Protein AF-A0A7W4ET28-F1 (afdb_monomer_lite)

Foldseek 3Di:
DDDDDDDDDDDPDDPDPPPPCVLLLLLLLLQLAALLSLCLLLPAQLVLHPDDLSSQSSVCSNVPRDGHNPDQDPSNPVVRVVVVVSPVVSCVPPVPPDNVVSNVSSNVSRVVSVVVVLVVVLVVLVVQLVVCVVVVVPVSNVVSVVVNVVSVVVVVVVVVD

Sequence (161 aa):
APAAPIRKAVKAAAAAPRNRYLVQDDVLALAMLDGPSQELFGRIDPQLFAGEARQALAQYYAAHHSQPLTTTPPALQNFDEYITMVRVRADARYGTWSETDRYYETARLLRQIETEHKQQHKHHLITQLRQAEESGDTTAAAALREQLNQLIKEIARGNRR

Structure (mmCIF, N/CA/C/O backbone):
data_AF-A0A7W4ET28-F1
#
_entry.id   AF-A0A7W4ET28-F1
#
loop_
_atom_site.group_PDB
_atom_site.id
_atom_site.type_symbol
_atom_site.label_atom_id
_atom_site.label_alt_id
_atom_site.label_comp_id
_atom_site.label_asym_id
_atom_site.label_entity_id
_atom_site.label_seq_id
_atom_site.pdbx_PDB_ins_code
_atom_site.Cartn_x
_atom_site.Cartn_y
_atom_site.Cartn_z
_atom_site.occupancy
_atom_site.B_iso_or_equiv
_atom_site.auth_seq_id
_atom_site.auth_comp_id
_atom_site.auth_asym_id
_atom_site.auth_atom_id
_atom_site.pdbx_PDB_model_num
ATOM 1 N N . ALA A 1 1 ? -43.554 12.267 -51.381 1.00 51.66 1 ALA A N 1
ATOM 2 C CA . ALA A 1 1 ? -42.716 11.891 -50.220 1.00 51.66 1 ALA A CA 1
ATOM 3 C C . ALA A 1 1 ? -41.368 11.392 -50.734 1.00 51.66 1 ALA A C 1
ATOM 5 O O . ALA A 1 1 ? -41.362 10.746 -51.776 1.00 51.66 1 ALA A O 1
ATOM 6 N N . PRO A 1 2 ? -40.254 11.719 -50.060 1.00 47.16 2 PRO A N 1
ATOM 7 C CA . PRO A 1 2 ? -39.629 10.675 -49.246 1.00 47.16 2 PRO A CA 1
ATOM 8 C C . PRO A 1 2 ? -39.184 11.162 -47.858 1.00 47.16 2 PRO A C 1
ATOM 10 O O . PRO A 1 2 ? -38.828 12.321 -47.656 1.00 47.16 2 PRO A O 1
ATOM 13 N N . ALA A 1 3 ? -39.256 10.241 -46.899 1.00 52.44 3 ALA A N 1
ATOM 14 C CA . ALA A 1 3 ? -38.928 10.431 -45.494 1.00 52.44 3 ALA A CA 1
ATOM 15 C C . ALA A 1 3 ? -37.414 10.310 -45.250 1.00 52.44 3 ALA A C 1
ATOM 17 O O . ALA A 1 3 ? -36.758 9.418 -45.787 1.00 52.44 3 ALA A O 1
ATOM 18 N N . ALA A 1 4 ? -36.874 11.199 -44.415 1.00 55.31 4 ALA A N 1
ATOM 19 C CA . ALA A 1 4 ? -35.490 11.158 -43.953 1.00 55.31 4 ALA A CA 1
ATOM 20 C C . ALA A 1 4 ? -35.257 9.989 -42.969 1.00 55.31 4 ALA A C 1
ATOM 22 O O . ALA A 1 4 ? -36.160 9.654 -42.195 1.00 55.31 4 ALA A O 1
ATOM 23 N N . PRO A 1 5 ? -34.058 9.376 -42.943 1.00 54.47 5 PRO A N 1
ATOM 24 C CA . PRO A 1 5 ? -33.776 8.263 -42.049 1.00 54.47 5 PRO A CA 1
ATOM 25 C C . PRO A 1 5 ? -33.515 8.762 -40.621 1.00 54.47 5 PRO A C 1
ATOM 27 O O . PRO A 1 5 ? -32.661 9.615 -40.373 1.00 54.47 5 PRO A O 1
ATOM 30 N N . ILE A 1 6 ? -34.248 8.193 -39.665 1.00 61.19 6 ILE A N 1
ATOM 31 C CA . ILE A 1 6 ? -34.091 8.450 -38.232 1.00 61.19 6 ILE A CA 1
ATOM 32 C C . ILE A 1 6 ? -32.796 7.774 -37.759 1.00 61.19 6 ILE A C 1
ATOM 34 O O . ILE A 1 6 ? -32.658 6.550 -37.823 1.00 61.19 6 ILE A O 1
ATOM 38 N N . ARG A 1 7 ? -31.833 8.569 -37.276 1.00 58.97 7 ARG A N 1
ATOM 39 C CA . ARG A 1 7 ? -30.607 8.062 -36.640 1.00 58.97 7 ARG A CA 1
ATOM 40 C C . ARG A 1 7 ? -30.983 7.309 -35.360 1.00 58.97 7 ARG A C 1
ATOM 42 O O . ARG A 1 7 ? -31.580 7.887 -34.455 1.00 58.97 7 ARG A O 1
ATOM 49 N N . LYS A 1 8 ? -30.630 6.022 -35.279 1.00 54.41 8 LYS A N 1
ATOM 50 C CA . LYS A 1 8 ? -30.786 5.217 -34.059 1.00 54.41 8 LYS A CA 1
ATOM 51 C C . LYS A 1 8 ? -29.900 5.798 -32.955 1.00 54.41 8 LYS A C 1
ATOM 53 O O . LYS A 1 8 ? -28.689 5.913 -33.132 1.00 54.41 8 LYS A O 1
ATOM 58 N N . ALA A 1 9 ? -30.507 6.146 -31.824 1.00 55.44 9 ALA A N 1
ATOM 59 C CA . ALA A 1 9 ? -29.786 6.528 -30.619 1.00 55.44 9 ALA A CA 1
ATOM 60 C C . ALA A 1 9 ? -28.959 5.333 -30.120 1.00 55.44 9 ALA A C 1
ATOM 62 O O . ALA A 1 9 ? -29.500 4.255 -29.863 1.00 55.44 9 ALA A O 1
ATOM 63 N N . VAL A 1 10 ? -27.643 5.518 -30.006 1.00 55.97 10 VAL A N 1
ATOM 64 C CA . VAL A 1 10 ? -26.752 4.534 -29.389 1.00 55.97 10 VAL A CA 1
ATOM 65 C C . VAL A 1 10 ? -27.090 4.485 -27.902 1.00 55.97 10 VAL A C 1
ATOM 67 O O . VAL A 1 10 ? -26.953 5.477 -27.189 1.00 55.97 10 VAL A O 1
ATOM 70 N N . LYS A 1 11 ? -27.573 3.326 -27.448 1.00 50.22 11 LYS A N 1
ATOM 71 C CA . LYS A 1 11 ? -27.809 3.023 -26.036 1.00 50.22 11 LYS A CA 1
ATOM 72 C C . LYS A 1 11 ? -26.493 3.244 -25.288 1.00 50.22 11 LYS A C 1
ATOM 74 O O . LYS A 1 11 ? -25.523 2.539 -25.555 1.00 50.22 11 LYS A O 1
ATOM 79 N N . ALA A 1 12 ? -26.459 4.233 -24.395 1.00 54.41 12 ALA A N 1
ATOM 80 C CA . ALA A 1 12 ? -25.316 4.466 -23.524 1.00 54.41 12 ALA A CA 1
ATOM 81 C C . ALA A 1 12 ? -24.986 3.155 -22.797 1.00 54.41 12 ALA A C 1
ATOM 83 O O . ALA A 1 12 ? -25.846 2.582 -22.121 1.00 54.41 12 ALA A O 1
ATOM 84 N N . ALA A 1 13 ? -23.772 2.645 -23.005 1.00 54.31 13 ALA A N 1
ATOM 85 C CA . ALA A 1 13 ? -23.287 1.478 -22.290 1.00 54.31 13 ALA A CA 1
ATOM 86 C C . ALA A 1 13 ? -23.356 1.777 -20.787 1.00 54.31 13 ALA A C 1
ATOM 88 O O . ALA A 1 13 ? -22.918 2.841 -20.344 1.00 54.31 13 ALA A O 1
ATOM 89 N N . ALA A 1 14 ? -23.943 0.860 -20.015 1.00 56.25 14 ALA A N 1
ATOM 90 C CA . ALA A 1 14 ? -23.929 0.952 -18.563 1.00 56.25 14 ALA A CA 1
ATOM 91 C C . ALA A 1 14 ? -22.471 1.096 -18.108 1.00 56.25 14 ALA A C 1
ATOM 93 O O . ALA A 1 14 ? -21.614 0.326 -18.546 1.00 56.25 14 ALA A O 1
ATOM 94 N N . ALA A 1 15 ? -22.187 2.108 -17.284 1.00 56.03 15 ALA A N 1
ATOM 95 C CA . ALA A 1 15 ? -20.853 2.326 -16.744 1.00 56.03 15 ALA A CA 1
ATOM 96 C C . ALA A 1 15 ? -20.358 1.019 -16.110 1.00 56.03 15 ALA A C 1
ATOM 98 O O . ALA A 1 15 ? -21.010 0.483 -15.211 1.00 56.03 15 ALA A O 1
ATOM 99 N N . ALA A 1 16 ? -19.237 0.496 -16.613 1.00 58.84 16 ALA A N 1
ATOM 100 C CA . ALA A 1 16 ? -18.604 -0.684 -16.046 1.00 58.84 16 ALA A CA 1
ATOM 101 C C . ALA A 1 16 ? -18.417 -0.480 -14.529 1.00 58.84 16 ALA A C 1
ATOM 103 O O . ALA A 1 16 ? -18.125 0.647 -14.102 1.00 58.84 16 ALA A O 1
ATOM 104 N N . PRO A 1 17 ? -18.603 -1.526 -13.703 1.00 55.69 17 PRO A N 1
ATOM 105 C CA . PRO A 1 17 ? -18.413 -1.408 -12.265 1.00 55.69 17 PRO A CA 1
ATOM 106 C C . PRO A 1 17 ? -17.024 -0.829 -11.994 1.00 55.69 17 PRO A C 1
ATOM 108 O O . PRO A 1 17 ? -16.029 -1.292 -12.555 1.00 55.69 17 PRO A O 1
ATOM 111 N N . ARG A 1 18 ? -16.956 0.217 -11.159 1.00 65.38 18 ARG A N 1
ATOM 112 C CA . ARG A 1 18 ? -15.679 0.833 -10.786 1.00 65.38 18 ARG A CA 1
ATOM 113 C C . ARG A 1 18 ? -14.794 -0.256 -10.185 1.00 65.38 18 ARG A C 1
ATOM 115 O O . ARG A 1 18 ? -15.135 -0.814 -9.142 1.00 65.38 18 ARG A O 1
ATOM 122 N N . ASN A 1 19 ? -13.678 -0.567 -10.847 1.00 77.38 19 ASN A N 1
ATOM 123 C CA . ASN A 1 19 ? -12.678 -1.456 -10.272 1.00 77.38 19 ASN A CA 1
ATOM 124 C C . ASN A 1 19 ? -12.183 -0.803 -8.971 1.00 77.38 19 ASN A C 1
ATOM 126 O O . ASN A 1 19 ? -11.590 0.273 -8.982 1.00 77.38 19 ASN A O 1
ATOM 130 N N . ARG A 1 20 ? -12.491 -1.436 -7.837 1.00 85.50 20 ARG A N 1
ATOM 131 C CA . ARG A 1 20 ? -12.171 -0.914 -6.503 1.00 85.50 20 ARG A CA 1
ATOM 132 C C . ARG A 1 20 ? -10.682 -1.027 -6.157 1.00 85.50 20 ARG A C 1
ATOM 134 O O . ARG A 1 20 ? -10.256 -0.449 -5.170 1.00 85.50 20 ARG A O 1
ATOM 141 N N . TYR A 1 21 ? -9.909 -1.752 -6.967 1.00 93.00 21 TYR A N 1
ATOM 142 C CA . TYR A 1 21 ? -8.491 -2.038 -6.750 1.00 93.00 21 TYR A CA 1
ATOM 143 C C . TYR A 1 21 ? -7.578 -1.333 -7.760 1.00 93.00 21 TYR A C 1
ATOM 145 O O . TYR A 1 21 ? -6.427 -1.723 -7.915 1.00 93.00 21 TYR A O 1
ATOM 153 N N . LEU A 1 22 ? -8.062 -0.277 -8.430 1.00 93.81 22 LEU A N 1
ATOM 154 C CA . LEU A 1 22 ? -7.271 0.471 -9.418 1.00 93.81 22 LEU A CA 1
ATOM 155 C C . LEU A 1 22 ? -5.941 0.976 -8.856 1.00 93.81 22 LEU A C 1
ATOM 157 O O . LEU A 1 22 ? -4.935 0.858 -9.534 1.00 93.81 22 LEU A O 1
ATOM 161 N N . VAL A 1 23 ? -5.928 1.471 -7.616 1.00 96.12 23 VAL A N 1
ATOM 162 C CA . VAL A 1 23 ? -4.702 1.925 -6.935 1.00 96.12 23 VAL A CA 1
ATOM 163 C C . VAL A 1 23 ? -3.681 0.789 -6.816 1.00 96.12 23 VAL A C 1
ATOM 165 O O . VAL A 1 23 ? -2.497 0.993 -7.067 1.00 96.12 23 VAL A O 1
ATOM 168 N N . GLN A 1 24 ? -4.143 -0.417 -6.478 1.00 97.81 24 GLN A N 1
ATOM 169 C CA . GLN A 1 24 ? -3.284 -1.593 -6.355 1.00 97.81 24 GLN A CA 1
ATOM 170 C C . GLN A 1 24 ? -2.788 -2.082 -7.721 1.00 97.81 24 GLN A C 1
ATOM 172 O O . GLN A 1 24 ? -1.619 -2.415 -7.870 1.00 97.81 24 GLN A O 1
ATOM 177 N N . ASP A 1 25 ? -3.655 -2.091 -8.733 1.00 98.00 25 ASP A N 1
ATOM 178 C CA . ASP A 1 25 ? -3.262 -2.457 -10.097 1.00 98.00 25 ASP A CA 1
ATOM 179 C C . ASP A 1 25 ? -2.275 -1.439 -10.694 1.00 98.00 25 ASP A C 1
ATOM 181 O O . ASP A 1 25 ? -1.363 -1.817 -11.424 1.00 98.00 25 ASP A O 1
ATOM 185 N N . ASP A 1 26 ? -2.433 -0.153 -10.370 1.00 98.19 26 ASP A N 1
ATOM 186 C CA . ASP A 1 26 ? -1.571 0.926 -10.854 1.00 98.19 26 ASP A CA 1
ATOM 187 C C . ASP A 1 26 ? -0.179 0.875 -10.211 1.00 98.19 26 ASP A C 1
ATOM 189 O O . ASP A 1 26 ? 0.819 0.984 -10.922 1.00 98.19 26 ASP A O 1
ATOM 193 N N . VAL A 1 27 ? -0.085 0.630 -8.899 1.00 98.44 27 VAL A N 1
ATOM 194 C CA . VAL A 1 27 ? 1.222 0.508 -8.233 1.00 98.44 27 VAL A CA 1
ATOM 195 C C . VAL A 1 27 ? 1.993 -0.733 -8.691 1.00 98.44 27 VAL A C 1
ATOM 197 O O . VAL A 1 27 ? 3.206 -0.673 -8.880 1.00 98.44 27 VAL A O 1
ATOM 200 N N . LEU A 1 28 ? 1.292 -1.845 -8.942 1.00 98.44 28 LEU A N 1
ATOM 201 C CA . LEU A 1 28 ? 1.900 -3.068 -9.473 1.00 98.44 28 LEU A CA 1
ATOM 202 C C . LEU A 1 28 ? 2.352 -2.903 -10.931 1.00 98.44 28 LEU A C 1
ATOM 204 O O . LEU A 1 28 ? 3.359 -3.495 -11.322 1.00 98.44 28 LEU A O 1
ATOM 208 N N . ALA A 1 29 ? 1.629 -2.098 -11.718 1.00 98.38 29 ALA A N 1
ATOM 209 C CA . ALA A 1 29 ? 1.990 -1.761 -13.092 1.00 98.38 29 ALA A CA 1
ATOM 210 C C . ALA A 1 29 ? 3.225 -0.854 -13.156 1.00 98.38 29 ALA A C 1
ATOM 212 O O . ALA A 1 29 ? 4.124 -1.111 -13.949 1.00 98.38 29 ALA A O 1
ATOM 213 N N . LEU A 1 30 ? 3.307 0.170 -12.301 1.00 98.44 30 LEU A N 1
ATOM 214 C CA . LEU A 1 30 ? 4.480 1.046 -12.213 1.00 98.44 30 LEU A CA 1
ATOM 215 C C . LEU A 1 30 ? 5.754 0.262 -11.883 1.00 98.44 30 LEU A C 1
ATOM 217 O O . LEU A 1 30 ? 6.744 0.370 -12.602 1.00 98.44 30 LEU A O 1
ATOM 221 N N . ALA A 1 31 ? 5.698 -0.593 -10.859 1.00 97.94 31 ALA A N 1
ATOM 222 C CA . ALA A 1 31 ? 6.826 -1.436 -10.465 1.00 97.94 31 ALA A CA 1
ATOM 223 C C . ALA A 1 31 ? 7.193 -2.511 -11.496 1.00 97.94 31 ALA A C 1
ATOM 225 O O . ALA A 1 31 ? 8.285 -3.071 -11.460 1.00 97.94 31 ALA A O 1
ATOM 226 N N . MET A 1 32 ? 6.325 -2.782 -12.469 1.00 97.38 32 MET A N 1
ATOM 227 C CA . MET A 1 32 ? 6.662 -3.699 -13.552 1.00 97.38 32 MET A CA 1
ATOM 228 C C . MET A 1 32 ? 7.766 -3.138 -14.463 1.00 97.38 32 MET A C 1
ATOM 230 O O . MET A 1 32 ? 8.474 -3.908 -15.110 1.00 97.38 32 MET A O 1
ATOM 234 N N . LEU A 1 33 ? 7.927 -1.811 -14.505 1.00 97.38 33 LEU A N 1
ATOM 235 C CA . LEU A 1 33 ? 8.737 -1.120 -15.508 1.00 97.38 33 LEU A CA 1
ATOM 236 C C . LEU A 1 33 ? 10.195 -0.883 -15.107 1.00 97.38 33 LEU A C 1
ATOM 238 O O . LEU A 1 33 ? 11.006 -0.652 -15.999 1.00 97.38 33 LEU A O 1
ATOM 242 N N . ASP A 1 34 ? 10.548 -0.928 -13.820 1.00 96.94 34 ASP A N 1
ATOM 243 C CA . ASP A 1 34 ? 11.928 -0.716 -13.369 1.00 96.94 34 ASP A CA 1
ATOM 244 C C . ASP A 1 34 ? 12.213 -1.271 -11.967 1.00 96.94 34 ASP A C 1
ATOM 246 O O . ASP A 1 34 ? 11.314 -1.479 -11.155 1.00 96.94 34 ASP A O 1
ATOM 250 N N . GLY A 1 35 ? 13.497 -1.520 -11.697 1.00 96.44 35 GLY A N 1
ATOM 251 C CA . GLY A 1 35 ? 13.984 -2.031 -10.415 1.00 96.44 35 GLY A CA 1
ATOM 252 C C . GLY A 1 35 ? 13.786 -1.074 -9.227 1.00 96.44 35 GLY A C 1
ATOM 253 O O . GLY A 1 35 ? 13.327 -1.540 -8.183 1.00 96.44 35 GLY A O 1
ATOM 254 N N . PRO A 1 36 ? 14.069 0.241 -9.343 1.00 96.69 36 PRO A N 1
ATOM 255 C CA . PRO A 1 36 ? 13.888 1.182 -8.233 1.00 96.69 36 PRO A CA 1
ATOM 256 C C . PRO A 1 36 ? 12.458 1.223 -7.685 1.00 96.69 36 PRO A C 1
ATOM 258 O O . PRO A 1 36 ? 12.258 1.284 -6.472 1.00 96.69 36 PRO A O 1
ATOM 261 N N . SER A 1 37 ? 11.446 1.141 -8.552 1.00 97.75 37 SER A N 1
ATOM 262 C CA . SER A 1 37 ? 10.044 1.080 -8.127 1.00 97.75 37 SER A CA 1
ATOM 263 C C . SER A 1 37 ? 9.709 -0.247 -7.430 1.00 97.75 37 SER A C 1
ATOM 265 O O . SER A 1 37 ? 8.927 -0.258 -6.479 1.00 97.75 37 SER A O 1
ATOM 267 N N . GLN A 1 38 ? 10.321 -1.365 -7.841 1.00 97.88 38 GLN A N 1
ATOM 268 C CA . GLN A 1 38 ? 10.152 -2.670 -7.179 1.00 97.88 38 GLN A CA 1
ATOM 269 C C . GLN A 1 38 ? 10.732 -2.683 -5.765 1.00 97.88 38 GLN A C 1
ATOM 271 O O . GLN A 1 38 ? 10.121 -3.256 -4.867 1.00 97.88 38 GLN A O 1
ATOM 276 N N . GLU A 1 39 ? 11.880 -2.035 -5.546 1.00 96.94 39 GLU A N 1
ATOM 277 C CA . GLU A 1 39 ? 12.564 -2.012 -4.244 1.00 96.94 39 GLU A CA 1
ATOM 278 C C . GLU A 1 39 ? 11.650 -1.496 -3.118 1.00 96.94 39 GLU A C 1
ATOM 280 O O . GLU A 1 39 ? 11.694 -1.978 -1.982 1.00 96.94 39 GLU A O 1
ATOM 285 N N . LEU A 1 40 ? 10.744 -0.568 -3.441 1.00 97.50 40 LEU A N 1
ATOM 286 C CA . LEU A 1 40 ? 9.785 -0.006 -2.491 1.00 97.50 40 LEU A CA 1
ATOM 287 C C . LEU A 1 40 ? 8.852 -1.059 -1.869 1.00 97.50 40 LEU A C 1
ATOM 289 O O . LEU A 1 40 ? 8.394 -0.876 -0.738 1.00 97.50 40 LEU A O 1
ATOM 293 N N . PHE A 1 41 ? 8.613 -2.180 -2.554 1.00 97.62 41 PHE A N 1
ATOM 294 C CA . PHE A 1 41 ? 7.782 -3.275 -2.049 1.00 97.62 41 PHE A CA 1
ATOM 295 C C . PHE A 1 41 ? 8.443 -4.037 -0.899 1.00 97.62 41 PHE A C 1
ATOM 297 O O . PHE A 1 41 ? 7.735 -4.630 -0.092 1.00 97.62 41 PHE A O 1
ATOM 304 N N . GLY A 1 42 ? 9.769 -3.957 -0.736 1.00 95.88 42 GLY A N 1
ATOM 305 C CA . GLY A 1 42 ? 10.483 -4.593 0.379 1.00 95.88 42 GLY A CA 1
ATOM 306 C C . GLY A 1 42 ? 10.100 -4.060 1.768 1.00 95.88 42 GLY A C 1
ATOM 307 O O . GLY A 1 42 ? 10.483 -4.642 2.780 1.00 95.88 42 GLY A O 1
ATOM 308 N N . ARG A 1 43 ? 9.349 -2.953 1.839 1.00 92.56 43 ARG A N 1
ATOM 309 C CA . ARG A 1 43 ? 8.889 -2.327 3.092 1.00 92.56 43 ARG A CA 1
ATOM 310 C C . ARG A 1 43 ? 7.391 -2.481 3.344 1.00 92.56 43 ARG A C 1
ATOM 312 O O . ARG A 1 43 ? 6.910 -1.987 4.359 1.00 92.56 43 ARG A O 1
ATOM 319 N N . ILE A 1 44 ? 6.667 -3.120 2.430 1.00 94.12 44 ILE A N 1
ATOM 320 C CA . ILE A 1 44 ? 5.209 -3.221 2.458 1.00 94.12 44 ILE A CA 1
ATOM 321 C C . ILE A 1 44 ? 4.822 -4.677 2.678 1.00 94.12 44 ILE A C 1
ATOM 323 O O . ILE A 1 44 ? 5.377 -5.570 2.045 1.00 94.12 44 ILE A O 1
ATOM 327 N N . ASP A 1 45 ? 3.850 -4.919 3.555 1.00 95.12 45 ASP A N 1
ATOM 328 C CA . ASP A 1 45 ? 3.262 -6.248 3.710 1.00 95.12 45 ASP A CA 1
ATOM 329 C C . ASP A 1 45 ? 2.427 -6.593 2.457 1.00 95.12 45 ASP A C 1
ATOM 331 O O . ASP A 1 45 ? 1.436 -5.904 2.178 1.00 95.12 45 ASP A O 1
ATOM 335 N N . PRO A 1 46 ? 2.776 -7.650 1.693 1.00 96.31 46 PRO A N 1
ATOM 336 C CA . PRO A 1 46 ? 2.010 -8.058 0.520 1.00 96.31 46 PRO A CA 1
ATOM 337 C C . PRO A 1 46 ? 0.545 -8.371 0.835 1.00 96.31 46 PRO A C 1
ATOM 339 O O . PRO A 1 46 ? -0.298 -8.227 -0.046 1.00 96.31 46 PRO A O 1
ATOM 342 N N . GLN A 1 47 ? 0.209 -8.734 2.078 1.00 95.81 47 GLN A N 1
ATOM 343 C CA . GLN A 1 47 ? -1.168 -9.028 2.491 1.00 95.81 47 GLN A CA 1
ATOM 344 C C . GLN A 1 47 ? -2.100 -7.809 2.453 1.00 95.81 47 GLN A C 1
ATOM 346 O O . GLN A 1 47 ? -3.319 -7.972 2.445 1.00 95.81 47 GLN A O 1
ATOM 351 N N . LEU A 1 48 ? -1.559 -6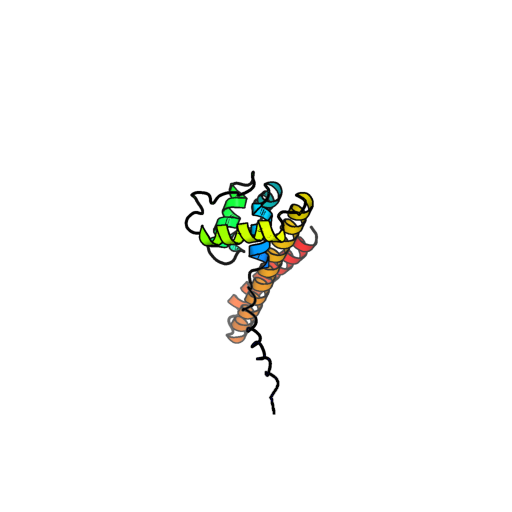.590 2.348 1.00 94.81 48 LEU A N 1
ATOM 352 C CA . LEU A 1 48 ? -2.356 -5.376 2.134 1.00 94.81 48 LEU A CA 1
ATOM 353 C C . LEU A 1 48 ? -3.010 -5.333 0.741 1.00 94.81 48 LEU A C 1
ATOM 355 O O . LEU A 1 48 ? -3.959 -4.576 0.513 1.00 94.81 48 LEU A O 1
ATOM 359 N N . PHE A 1 49 ? -2.511 -6.135 -0.200 1.00 96.62 49 PHE A N 1
ATOM 360 C CA . PHE A 1 49 ? -3.074 -6.261 -1.536 1.00 96.62 49 PHE A CA 1
ATOM 361 C C . PHE A 1 49 ? -4.243 -7.249 -1.562 1.00 96.62 49 PHE A C 1
ATOM 363 O O . PHE A 1 49 ? -4.275 -8.247 -0.846 1.00 96.62 49 PHE A O 1
ATOM 370 N N . ALA A 1 50 ? -5.223 -6.977 -2.420 1.00 95.12 50 ALA A N 1
ATOM 371 C CA . ALA A 1 50 ? -6.443 -7.756 -2.521 1.00 95.12 50 ALA A CA 1
ATOM 372 C C . ALA A 1 50 ? -6.327 -8.879 -3.557 1.00 95.12 50 ALA A C 1
ATOM 374 O O . ALA A 1 50 ? -6.179 -8.632 -4.761 1.00 95.12 50 ALA A O 1
ATOM 375 N N . GLY A 1 51 ? -6.523 -10.106 -3.081 1.00 95.69 51 GLY A N 1
ATOM 376 C CA . GLY A 1 51 ? -6.533 -11.313 -3.898 1.00 95.69 51 GLY A CA 1
ATOM 377 C C . GLY A 1 51 ? -5.132 -11.843 -4.191 1.00 95.69 51 GLY A C 1
ATOM 378 O O . GLY A 1 51 ? -4.168 -11.087 -4.305 1.00 95.69 51 GLY A O 1
ATOM 379 N N . GLU A 1 52 ? -5.047 -13.160 -4.352 1.00 97.25 52 GLU A N 1
ATOM 380 C CA . GLU A 1 52 ? -3.783 -13.902 -4.412 1.00 97.25 52 GLU A CA 1
ATOM 381 C C . GLU A 1 52 ? -2.843 -13.400 -5.513 1.00 97.25 52 GLU A C 1
ATOM 383 O O . GLU A 1 52 ? -1.652 -13.243 -5.275 1.00 97.25 52 GLU A O 1
ATOM 388 N N . ALA A 1 53 ? -3.372 -13.048 -6.690 1.00 97.44 53 ALA A N 1
ATOM 389 C CA . ALA A 1 53 ? -2.556 -12.576 -7.808 1.00 97.44 53 ALA A CA 1
ATOM 390 C C . ALA A 1 53 ? -1.800 -11.267 -7.499 1.00 97.44 53 ALA A C 1
ATOM 392 O O . ALA A 1 53 ? -0.627 -11.125 -7.845 1.00 97.44 53 ALA A O 1
ATOM 393 N N . ARG A 1 54 ? -2.450 -10.314 -6.811 1.00 98.06 54 ARG A N 1
ATOM 394 C CA . ARG A 1 54 ? -1.819 -9.040 -6.420 1.00 98.06 54 ARG A CA 1
ATOM 395 C C . ARG A 1 54 ? -0.781 -9.246 -5.334 1.00 98.06 54 ARG A C 1
ATOM 397 O O . ARG A 1 54 ? 0.306 -8.684 -5.410 1.00 98.06 54 ARG A O 1
ATOM 404 N N . GLN A 1 55 ? -1.132 -10.062 -4.344 1.00 98.38 55 GLN A N 1
ATOM 405 C CA . GLN A 1 55 ? -0.253 -10.403 -3.233 1.00 98.38 55 GLN A CA 1
ATOM 406 C C . GLN A 1 55 ? 1.004 -11.120 -3.736 1.00 98.38 55 GLN A C 1
ATOM 408 O O . GLN A 1 55 ? 2.109 -10.743 -3.360 1.00 98.38 55 GLN A O 1
ATOM 413 N N . ALA A 1 56 ? 0.851 -12.086 -4.647 1.00 98.00 56 ALA A N 1
ATOM 414 C CA . ALA A 1 56 ? 1.962 -12.823 -5.239 1.00 98.00 56 ALA A CA 1
ATOM 415 C C . ALA A 1 56 ? 2.904 -11.909 -6.034 1.00 98.00 56 ALA A C 1
ATOM 417 O O . ALA A 1 56 ? 4.121 -12.007 -5.888 1.00 98.00 56 ALA A O 1
ATOM 418 N N . LEU A 1 57 ? 2.364 -10.981 -6.832 1.00 97.94 57 LEU A N 1
ATOM 419 C CA . LEU A 1 57 ? 3.186 -10.031 -7.581 1.00 97.94 57 LEU A CA 1
ATOM 420 C C . LEU A 1 57 ? 3.905 -9.032 -6.657 1.00 97.94 57 LEU A C 1
ATOM 422 O O . LEU A 1 57 ? 5.100 -8.800 -6.824 1.00 97.94 57 LEU A O 1
ATOM 426 N N . ALA A 1 58 ? 3.217 -8.497 -5.643 1.00 98.12 58 ALA A N 1
ATOM 427 C CA . ALA A 1 58 ? 3.833 -7.637 -4.629 1.00 98.12 58 ALA A CA 1
ATOM 428 C C . ALA A 1 58 ? 4.962 -8.362 -3.875 1.00 98.12 58 ALA A C 1
ATOM 430 O O . ALA A 1 58 ? 6.047 -7.810 -3.689 1.00 98.12 58 ALA A O 1
ATOM 431 N N . GLN A 1 59 ? 4.728 -9.619 -3.488 1.00 97.50 59 GLN A N 1
ATOM 432 C CA . GLN A 1 59 ? 5.723 -10.467 -2.837 1.00 97.50 59 GLN A CA 1
ATOM 433 C C . GLN A 1 59 ? 6.918 -10.746 -3.753 1.00 97.50 59 GLN A C 1
ATOM 435 O O . GLN A 1 59 ? 8.060 -10.727 -3.295 1.00 97.50 59 GLN A O 1
ATOM 440 N N . TYR A 1 60 ? 6.673 -10.976 -5.044 1.00 97.19 60 TYR A N 1
ATOM 441 C CA . TYR A 1 60 ? 7.740 -11.177 -6.015 1.00 97.19 60 TYR A CA 1
ATOM 442 C C . TYR A 1 60 ? 8.637 -9.942 -6.128 1.00 97.19 60 TYR A C 1
ATOM 444 O O . TYR A 1 60 ? 9.855 -10.080 -6.055 1.00 97.19 60 TYR A O 1
ATOM 452 N N . TYR A 1 61 ? 8.065 -8.737 -6.229 1.00 97.38 61 TYR A N 1
ATOM 453 C CA . TYR A 1 61 ? 8.853 -7.500 -6.249 1.00 97.38 61 TYR A CA 1
ATOM 454 C C . TYR A 1 61 ? 9.676 -7.318 -4.972 1.00 97.38 61 TYR A C 1
ATOM 456 O O . TYR A 1 61 ? 10.864 -7.012 -5.052 1.00 97.38 61 TYR A O 1
ATOM 464 N N . ALA A 1 62 ? 9.093 -7.591 -3.802 1.00 95.62 62 ALA A N 1
ATOM 465 C CA . ALA A 1 62 ? 9.820 -7.520 -2.536 1.00 95.62 62 ALA A CA 1
ATOM 466 C C . ALA A 1 62 ? 11.045 -8.460 -2.506 1.00 95.62 62 ALA A C 1
ATOM 468 O O . ALA A 1 62 ? 12.101 -8.079 -2.002 1.00 95.62 62 ALA A O 1
ATOM 469 N N . ALA A 1 63 ? 10.926 -9.663 -3.080 1.00 94.62 63 ALA A N 1
ATOM 470 C CA . ALA A 1 63 ? 11.972 -10.688 -3.060 1.00 94.62 63 ALA A CA 1
ATOM 471 C C . ALA A 1 63 ? 12.989 -10.603 -4.217 1.00 94.62 63 ALA A C 1
ATOM 473 O O . ALA A 1 63 ? 14.110 -11.089 -4.071 1.00 94.62 63 ALA A O 1
ATOM 474 N N . HIS A 1 64 ? 12.614 -10.018 -5.360 1.00 92.19 64 HIS A N 1
ATOM 475 C CA . HIS A 1 64 ? 13.381 -10.097 -6.613 1.00 92.19 64 HIS A CA 1
ATOM 476 C C . HIS A 1 64 ? 13.608 -8.741 -7.307 1.00 92.19 64 HIS A C 1
ATOM 478 O O . HIS A 1 64 ? 13.898 -8.707 -8.506 1.00 92.19 64 HIS A O 1
ATOM 484 N N . HIS A 1 65 ? 13.505 -7.627 -6.575 1.00 87.19 65 HIS A N 1
ATOM 485 C CA . HIS A 1 65 ? 13.732 -6.282 -7.110 1.00 87.19 65 HIS A CA 1
ATOM 486 C C . HIS A 1 65 ? 15.100 -6.169 -7.798 1.00 87.19 65 HIS A C 1
ATOM 488 O O . HIS A 1 65 ? 16.144 -6.371 -7.181 1.00 87.19 65 HIS A O 1
ATOM 494 N N . SER A 1 66 ? 15.108 -5.882 -9.099 1.00 86.12 66 SER A N 1
ATOM 495 C CA . SER A 1 66 ? 16.362 -5.653 -9.836 1.00 86.12 66 SER A CA 1
ATOM 496 C C . SER A 1 66 ? 16.139 -5.158 -11.257 1.00 86.12 66 SER A C 1
ATOM 498 O O . SER A 1 66 ? 16.877 -4.295 -11.725 1.00 86.12 66 SER A O 1
ATOM 500 N N . GLN A 1 67 ? 15.153 -5.720 -11.957 1.00 86.69 67 GLN A N 1
ATOM 501 C CA . GLN A 1 67 ? 14.961 -5.513 -13.388 1.00 86.69 67 GLN A CA 1
ATOM 502 C C . GLN A 1 67 ? 13.473 -5.425 -13.748 1.00 86.69 67 GLN A C 1
ATOM 504 O O . GLN A 1 67 ? 12.642 -6.034 -13.069 1.00 86.69 67 GLN A O 1
ATOM 509 N N . PRO A 1 68 ? 13.128 -4.714 -14.838 1.00 92.06 68 PRO A N 1
ATOM 510 C CA . PRO A 1 68 ? 11.770 -4.688 -15.365 1.00 92.06 68 PRO A CA 1
ATOM 511 C C . PRO A 1 68 ? 11.234 -6.101 -15.616 1.00 92.06 68 PRO A C 1
ATOM 513 O O . PRO A 1 68 ? 11.937 -6.975 -16.133 1.00 92.06 68 PRO A O 1
ATOM 516 N N . LEU A 1 69 ? 9.964 -6.319 -15.297 1.00 92.69 69 LEU A N 1
ATOM 517 C CA . LEU A 1 69 ? 9.307 -7.605 -15.478 1.00 92.69 69 LEU A CA 1
ATOM 518 C C . LEU A 1 69 ? 8.729 -7.706 -16.898 1.00 92.69 69 LEU A C 1
ATOM 520 O O . LEU A 1 69 ? 7.557 -7.432 -17.150 1.00 92.69 69 LEU A O 1
ATOM 524 N N . THR A 1 70 ? 9.569 -8.096 -17.852 1.00 89.12 70 THR A N 1
ATOM 525 C CA . THR A 1 70 ? 9.185 -8.186 -19.274 1.00 89.12 70 THR A CA 1
ATOM 526 C C . THR A 1 70 ? 8.419 -9.465 -19.617 1.00 89.12 70 THR A C 1
ATOM 528 O O . THR A 1 70 ? 7.646 -9.493 -20.575 1.00 89.12 70 THR A O 1
ATOM 531 N N . THR A 1 71 ? 8.597 -10.523 -18.826 1.00 91.12 71 THR A N 1
ATOM 532 C CA . THR A 1 71 ? 7.947 -11.830 -18.990 1.00 91.12 71 THR A CA 1
ATOM 533 C C . THR A 1 71 ? 7.448 -12.344 -17.646 1.00 91.12 71 THR A C 1
ATOM 535 O O . THR A 1 71 ? 7.938 -11.921 -16.601 1.00 91.12 71 THR A O 1
ATOM 538 N N . THR A 1 72 ? 6.459 -13.239 -17.660 1.00 93.50 72 THR A N 1
ATOM 539 C CA . THR A 1 72 ? 5.928 -13.852 -16.436 1.00 93.50 72 THR A CA 1
ATOM 540 C C . THR A 1 72 ? 6.949 -14.851 -15.869 1.00 93.50 72 THR A C 1
ATOM 542 O O . THR A 1 72 ? 7.285 -15.820 -16.551 1.00 93.50 72 THR A O 1
ATOM 545 N N . PRO A 1 73 ? 7.459 -14.658 -14.639 1.00 93.31 73 PRO A N 1
ATOM 546 C CA . PRO A 1 73 ? 8.370 -15.610 -14.012 1.00 93.31 73 PRO A CA 1
ATOM 547 C C . PRO A 1 73 ? 7.668 -16.932 -13.675 1.00 93.31 73 PRO A C 1
ATOM 549 O O . PRO A 1 73 ? 6.476 -16.915 -13.355 1.00 93.31 73 PRO A O 1
ATOM 552 N N . PRO A 1 74 ? 8.405 -18.058 -13.586 1.00 94.25 74 PRO A N 1
ATOM 553 C CA . PRO A 1 74 ? 7.824 -19.355 -13.229 1.00 94.25 74 PRO A CA 1
ATOM 554 C C . PRO A 1 74 ? 7.013 -19.338 -11.925 1.00 94.25 74 PRO A C 1
ATOM 556 O O . PRO A 1 74 ? 5.958 -19.961 -11.843 1.00 94.25 74 PRO A O 1
ATOM 559 N N . A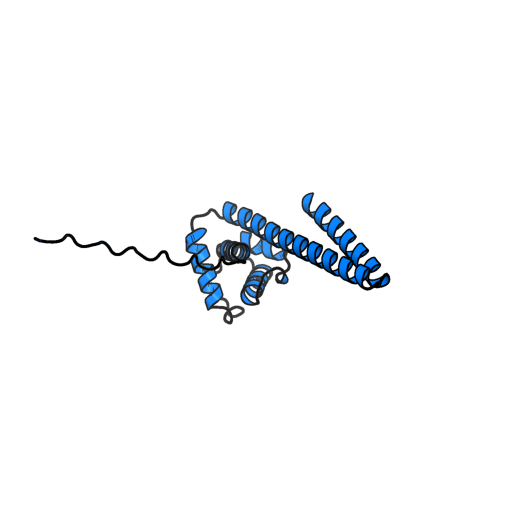LA A 1 75 ? 7.462 -18.573 -10.924 1.00 93.50 75 ALA A N 1
ATOM 560 C CA . ALA A 1 75 ? 6.777 -18.436 -9.636 1.00 93.50 75 ALA A CA 1
ATOM 561 C C . ALA A 1 75 ? 5.390 -17.769 -9.733 1.00 93.50 75 ALA A C 1
ATOM 563 O O . ALA A 1 75 ? 4.577 -17.921 -8.826 1.00 93.50 75 ALA A O 1
ATOM 564 N N . LEU A 1 76 ? 5.110 -17.041 -10.819 1.00 95.88 76 LEU A N 1
ATOM 565 C CA . LEU A 1 76 ? 3.867 -16.295 -11.028 1.00 95.88 76 LEU A CA 1
ATOM 566 C C . LEU A 1 76 ? 3.016 -16.863 -12.169 1.00 95.88 76 LEU A C 1
ATOM 568 O O . LEU A 1 76 ? 1.992 -16.277 -12.515 1.00 95.88 76 LEU A O 1
ATOM 572 N N . GLN A 1 77 ? 3.396 -18.013 -12.734 1.00 95.44 77 GLN A N 1
ATOM 573 C CA . GLN A 1 77 ? 2.720 -18.587 -13.899 1.00 95.44 77 GLN A CA 1
ATOM 574 C C . GLN A 1 77 ? 1.241 -18.915 -13.634 1.00 95.44 77 GLN A C 1
ATOM 576 O O . GLN A 1 77 ? 0.415 -18.807 -14.537 1.00 95.44 77 GLN A O 1
ATOM 581 N N . ASN A 1 78 ? 0.883 -19.232 -12.383 1.00 96.56 78 ASN A N 1
ATOM 582 C CA . ASN A 1 78 ? -0.508 -19.451 -11.964 1.00 96.56 78 ASN A CA 1
ATOM 583 C C . ASN A 1 78 ? -1.391 -18.195 -12.102 1.00 96.56 78 ASN A C 1
ATOM 585 O O . ASN A 1 78 ? -2.614 -18.299 -12.077 1.00 96.56 78 ASN A O 1
ATOM 589 N N . PHE A 1 79 ? -0.784 -17.016 -12.258 1.00 97.38 79 PHE A N 1
ATOM 590 C CA . PHE A 1 79 ? -1.457 -15.724 -12.379 1.00 97.38 79 PHE A CA 1
ATOM 591 C C . PHE A 1 79 ? -1.135 -15.021 -13.708 1.00 97.38 79 PHE A C 1
ATOM 593 O O . PHE A 1 79 ? -1.260 -13.800 -13.803 1.00 97.38 79 PHE A O 1
ATOM 600 N N . ASP A 1 80 ? -0.718 -15.765 -14.738 1.00 95.69 80 ASP A N 1
ATOM 601 C CA . ASP A 1 80 ? -0.220 -15.211 -16.006 1.00 95.69 80 ASP A CA 1
ATOM 602 C C . ASP A 1 80 ? -1.200 -14.252 -16.703 1.00 95.69 80 ASP A C 1
ATOM 604 O O . ASP A 1 80 ? -0.799 -13.195 -17.197 1.00 95.69 80 ASP A O 1
ATOM 608 N N . GLU A 1 81 ? -2.500 -14.563 -16.678 1.00 96.44 81 GLU A N 1
ATOM 609 C CA . GLU A 1 81 ? -3.539 -13.684 -17.229 1.00 96.44 81 GLU A CA 1
ATOM 610 C C . GLU A 1 81 ? -3.557 -12.324 -16.511 1.00 96.44 81 GLU A C 1
ATOM 612 O O . GLU A 1 81 ? -3.572 -11.267 -17.148 1.00 96.44 81 GLU A O 1
ATOM 617 N N . TYR A 1 82 ? -3.483 -12.340 -15.176 1.00 96.81 82 TYR A N 1
ATOM 618 C CA . TYR A 1 82 ? -3.420 -11.121 -14.373 1.00 96.81 82 TYR A CA 1
ATOM 619 C C . TYR A 1 82 ? -2.129 -10.339 -14.647 1.00 96.81 82 TYR A C 1
ATOM 621 O O . TYR A 1 82 ? -2.184 -9.131 -14.875 1.00 96.81 82 TYR A O 1
ATOM 629 N N . ILE A 1 83 ? -0.978 -11.015 -14.693 1.00 96.94 83 ILE A N 1
ATOM 630 C CA . ILE A 1 83 ? 0.321 -10.383 -14.979 1.00 96.94 83 ILE A CA 1
ATOM 631 C C . ILE A 1 83 ? 0.304 -9.717 -16.354 1.00 96.94 83 ILE A C 1
ATOM 633 O O . ILE A 1 83 ? 0.748 -8.579 -16.503 1.00 96.94 83 ILE A O 1
ATOM 637 N N . THR A 1 84 ? -0.267 -10.388 -17.351 1.00 96.56 84 THR A N 1
ATOM 638 C CA . THR A 1 84 ? -0.412 -9.845 -18.701 1.00 96.56 84 THR A CA 1
ATOM 639 C C . THR A 1 84 ? -1.290 -8.597 -18.715 1.00 96.56 84 THR A C 1
ATOM 641 O O . THR A 1 84 ? -0.920 -7.600 -19.334 1.00 96.56 84 THR A O 1
ATOM 644 N N . MET A 1 85 ? -2.407 -8.596 -17.985 1.00 96.31 85 MET A N 1
ATOM 645 C CA . MET A 1 85 ? -3.249 -7.406 -17.833 1.00 96.31 85 MET A CA 1
ATOM 646 C C . MET A 1 85 ? -2.495 -6.238 -17.175 1.00 96.31 85 MET A C 1
ATOM 648 O O . MET A 1 85 ? -2.615 -5.097 -17.630 1.00 96.31 85 MET A O 1
ATOM 652 N N . VAL A 1 86 ? -1.721 -6.499 -16.116 1.00 97.50 86 VAL A N 1
ATOM 653 C CA . VAL A 1 86 ? -0.921 -5.472 -15.427 1.00 97.50 86 VAL A CA 1
ATOM 654 C C . VAL A 1 86 ? 0.168 -4.918 -16.346 1.00 97.50 86 VAL A C 1
ATOM 656 O O . VAL A 1 86 ? 0.355 -3.704 -16.385 1.00 97.50 86 VAL A O 1
ATOM 659 N N . ARG A 1 87 ? 0.811 -5.765 -17.155 1.00 96.62 87 ARG A N 1
ATOM 660 C CA . ARG A 1 87 ? 1.810 -5.344 -18.149 1.00 96.62 87 ARG A CA 1
ATOM 661 C C . ARG A 1 87 ? 1.216 -4.433 -19.215 1.00 96.62 87 ARG A C 1
ATOM 663 O O . ARG A 1 87 ? 1.720 -3.338 -19.432 1.00 96.62 87 ARG A O 1
ATOM 670 N N . VAL A 1 88 ? 0.084 -4.825 -19.805 1.00 96.75 88 VAL A N 1
ATOM 671 C CA . VAL A 1 88 ? -0.630 -3.987 -20.787 1.00 96.75 88 VAL A CA 1
ATOM 672 C C . VAL A 1 88 ? -0.991 -2.625 -20.184 1.00 96.75 88 VAL A C 1
ATOM 674 O O . VAL A 1 88 ? -0.879 -1.595 -20.848 1.00 96.75 88 VAL A O 1
ATOM 677 N N . ARG A 1 89 ? -1.397 -2.595 -18.910 1.00 96.56 89 ARG A N 1
ATOM 678 C CA . ARG A 1 89 ? -1.649 -1.347 -18.177 1.00 96.56 89 ARG A CA 1
ATOM 679 C C . ARG A 1 89 ? -0.372 -0.528 -17.975 1.00 96.56 89 ARG A C 1
ATOM 681 O O . ARG A 1 89 ? -0.435 0.690 -18.136 1.00 96.56 89 ARG A O 1
ATOM 688 N N . ALA A 1 90 ? 0.738 -1.168 -17.615 1.00 97.50 90 ALA A N 1
ATOM 689 C CA . ALA A 1 90 ? 2.030 -0.518 -17.420 1.00 97.50 90 ALA A CA 1
ATOM 690 C C . ALA A 1 90 ? 2.470 0.206 -18.696 1.00 97.50 90 ALA A C 1
ATOM 692 O O . ALA A 1 90 ? 2.688 1.419 -18.669 1.00 97.50 90 ALA A O 1
ATOM 693 N N . ASP A 1 91 ? 2.462 -0.507 -19.822 1.00 96.31 91 ASP A N 1
ATOM 694 C CA . ASP A 1 91 ? 2.837 0.032 -21.130 1.00 96.31 91 ASP A CA 1
ATOM 695 C C . ASP A 1 91 ? 1.922 1.192 -21.541 1.00 96.31 91 ASP A C 1
ATOM 697 O O . ASP A 1 91 ? 2.393 2.268 -21.911 1.00 96.31 91 ASP A O 1
ATOM 701 N N . ALA A 1 92 ? 0.603 1.010 -21.416 1.00 97.12 92 ALA A N 1
ATOM 702 C CA . ALA A 1 92 ? -0.376 1.991 -21.874 1.00 97.12 92 ALA A CA 1
ATOM 703 C C . ALA A 1 92 ? -0.407 3.284 -21.043 1.00 97.12 92 ALA A C 1
ATOM 705 O O . ALA A 1 92 ? -0.779 4.333 -21.570 1.00 97.12 92 ALA A O 1
ATOM 706 N N . ARG A 1 93 ? -0.092 3.224 -19.742 1.00 96.94 93 ARG A N 1
ATOM 707 C CA . ARG A 1 93 ? -0.260 4.369 -18.824 1.00 96.94 93 ARG A CA 1
ATOM 708 C C . ARG A 1 93 ? 1.053 5.003 -18.383 1.00 96.94 93 ARG A C 1
ATOM 710 O O . ARG A 1 93 ? 1.078 6.212 -18.162 1.00 96.94 93 ARG A O 1
ATOM 717 N N . TYR A 1 94 ? 2.107 4.205 -18.241 1.00 97.81 94 TYR A N 1
ATOM 718 C CA . TYR A 1 94 ? 3.337 4.603 -17.551 1.00 97.81 94 TYR A CA 1
ATOM 719 C C . TYR A 1 94 ? 4.610 4.340 -18.367 1.00 97.81 94 TYR A C 1
ATOM 721 O O . TYR A 1 94 ? 5.689 4.768 -17.958 1.00 97.81 94 TYR A O 1
ATOM 729 N N . GLY A 1 95 ? 4.506 3.695 -19.534 1.00 95.62 95 GLY A N 1
ATOM 730 C CA . GLY A 1 95 ? 5.662 3.350 -20.369 1.00 95.62 95 GLY A CA 1
ATOM 731 C C . GLY A 1 95 ? 6.490 4.557 -20.828 1.00 95.62 95 GLY A C 1
ATOM 732 O O . GLY A 1 95 ? 7.697 4.441 -21.005 1.00 95.62 95 GLY A O 1
ATOM 733 N N . THR A 1 96 ? 5.872 5.735 -20.969 1.00 97.19 96 THR A N 1
ATOM 734 C CA . THR A 1 96 ? 6.561 6.978 -21.364 1.00 97.19 96 THR A CA 1
ATOM 735 C C . THR A 1 96 ? 7.033 7.828 -20.185 1.00 97.19 96 THR A C 1
ATOM 737 O O . THR A 1 96 ? 7.593 8.901 -20.401 1.00 97.19 96 THR A O 1
ATOM 740 N N . TRP A 1 97 ? 6.744 7.421 -18.947 1.00 98.19 97 TRP A N 1
ATOM 741 C CA . TRP A 1 97 ? 7.144 8.178 -17.760 1.00 98.19 97 TRP A CA 1
ATOM 742 C C . TRP A 1 97 ? 8.643 8.015 -17.512 1.00 98.19 97 TRP A C 1
ATOM 744 O O . TRP A 1 97 ? 9.249 7.027 -17.935 1.00 98.19 97 TRP A O 1
ATOM 754 N N . SER A 1 98 ? 9.258 8.971 -16.817 1.00 97.81 98 SER A N 1
ATOM 755 C CA . SER A 1 98 ? 10.632 8.786 -16.352 1.00 97.81 98 SER A CA 1
ATOM 756 C C . SER A 1 98 ? 10.675 7.776 -15.200 1.00 97.81 98 SER A C 1
ATOM 758 O O . SER A 1 98 ? 9.689 7.591 -14.485 1.00 97.81 98 SER A O 1
ATOM 760 N N . GLU A 1 99 ? 11.824 7.133 -14.993 1.00 96.81 99 GLU A N 1
ATOM 761 C CA . GLU A 1 99 ? 12.046 6.263 -13.828 1.00 96.81 99 GLU A CA 1
ATOM 762 C C . GLU A 1 99 ? 11.795 7.013 -12.511 1.00 96.81 99 GLU A C 1
ATOM 764 O O . GLU A 1 99 ? 11.148 6.497 -11.604 1.00 96.81 99 GLU A O 1
ATOM 769 N N . THR A 1 100 ? 12.224 8.275 -12.435 1.00 97.88 100 THR A N 1
ATOM 770 C CA . THR A 1 100 ? 12.010 9.135 -11.268 1.00 97.88 100 THR A CA 1
ATOM 771 C C . THR A 1 100 ? 10.524 9.373 -10.989 1.00 97.88 100 THR A C 1
ATOM 773 O O . THR A 1 100 ? 10.092 9.245 -9.842 1.00 97.88 100 THR A O 1
ATOM 776 N N . ASP A 1 101 ? 9.724 9.667 -12.018 1.00 98.31 101 ASP A N 1
ATOM 777 C CA . ASP A 1 101 ? 8.279 9.865 -11.851 1.00 98.31 101 ASP A CA 1
ATOM 778 C C . ASP A 1 101 ? 7.592 8.572 -11.403 1.00 98.31 101 ASP A C 1
ATOM 780 O O . ASP A 1 101 ? 6.741 8.596 -10.509 1.00 98.31 101 ASP A O 1
ATOM 784 N N . ARG A 1 102 ? 7.987 7.428 -11.981 1.00 98.31 102 ARG A N 1
ATOM 785 C CA . ARG A 1 102 ? 7.446 6.120 -11.591 1.00 98.31 102 ARG A CA 1
ATOM 786 C C . ARG A 1 102 ? 7.795 5.763 -10.154 1.00 98.31 102 ARG A C 1
ATOM 788 O O . ARG A 1 102 ? 6.917 5.299 -9.426 1.00 98.31 102 ARG A O 1
ATOM 795 N N . TYR A 1 103 ? 9.018 6.046 -9.719 1.00 98.12 103 TYR A N 1
ATOM 796 C CA . TYR A 1 103 ? 9.452 5.820 -8.346 1.00 98.12 103 TYR A CA 1
ATOM 797 C C . TYR A 1 103 ? 8.613 6.626 -7.343 1.00 98.12 103 TYR A C 1
ATOM 799 O O . TYR A 1 103 ? 8.059 6.063 -6.393 1.00 98.12 103 TYR A O 1
ATOM 807 N N . TYR A 1 104 ? 8.461 7.938 -7.558 1.00 98.19 104 TYR A N 1
ATOM 808 C CA . TYR A 1 104 ? 7.686 8.784 -6.645 1.00 98.19 104 TYR A CA 1
ATOM 809 C C . TYR A 1 104 ? 6.203 8.421 -6.629 1.00 98.19 104 TYR A C 1
ATOM 811 O O . TYR A 1 104 ? 5.591 8.390 -5.556 1.00 98.19 104 TYR A O 1
ATOM 819 N N . GLU A 1 105 ? 5.626 8.108 -7.788 1.00 98.31 105 GLU A N 1
ATOM 820 C CA . GLU A 1 105 ? 4.232 7.684 -7.865 1.00 98.31 105 GLU A CA 1
ATOM 821 C C . GLU A 1 105 ? 4.025 6.325 -7.185 1.00 98.31 105 GLU A C 1
ATOM 823 O O . GLU A 1 105 ? 3.075 6.162 -6.419 1.00 98.31 105 GLU A O 1
ATOM 828 N N . THR A 1 106 ? 4.952 5.379 -7.358 1.00 98.56 106 THR A N 1
ATOM 829 C CA . THR A 1 106 ? 4.922 4.089 -6.655 1.00 98.56 106 THR A CA 1
ATOM 830 C C . THR A 1 106 ? 4.930 4.298 -5.142 1.00 98.56 106 THR A C 1
ATOM 832 O O . THR A 1 106 ? 4.057 3.783 -4.442 1.00 98.56 106 THR A O 1
ATOM 835 N N . ALA A 1 107 ? 5.842 5.128 -4.626 1.00 97.94 107 ALA A N 1
ATOM 836 C CA . ALA A 1 107 ? 5.900 5.454 -3.202 1.00 97.94 107 ALA A CA 1
ATOM 837 C C . ALA A 1 107 ? 4.592 6.094 -2.697 1.00 97.94 107 ALA A C 1
ATOM 839 O O . ALA A 1 107 ? 4.093 5.745 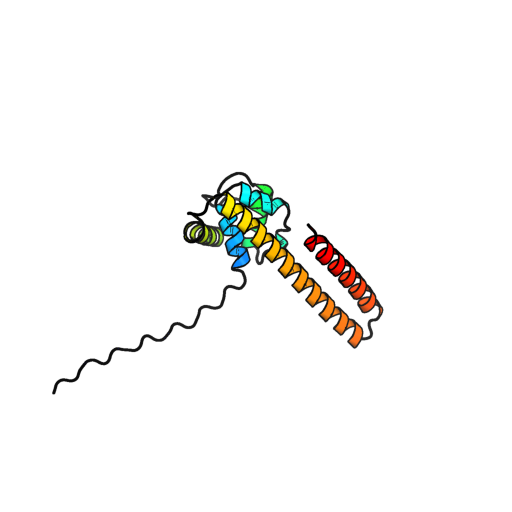-1.621 1.00 97.94 107 ALA A O 1
ATOM 840 N N . ARG A 1 108 ? 4.003 7.003 -3.485 1.00 97.88 108 ARG A N 1
ATOM 841 C CA . ARG A 1 108 ? 2.729 7.657 -3.162 1.00 97.88 108 ARG A CA 1
ATOM 842 C C . ARG A 1 108 ? 1.583 6.648 -3.071 1.00 97.88 108 ARG A C 1
ATOM 844 O O . ARG A 1 108 ? 0.807 6.704 -2.114 1.00 97.88 108 ARG A O 1
ATOM 851 N N . LEU A 1 109 ? 1.473 5.737 -4.038 1.00 98.00 109 LEU A N 1
ATOM 852 C CA . LEU A 1 109 ? 0.404 4.737 -4.084 1.00 98.00 109 LEU A CA 1
ATOM 853 C C . LEU A 1 109 ? 0.560 3.670 -2.991 1.00 98.00 109 LEU A C 1
ATOM 855 O O . LEU A 1 109 ? -0.435 3.310 -2.364 1.00 98.00 109 LEU A O 1
ATOM 859 N N . LEU A 1 110 ? 1.782 3.220 -2.688 1.00 97.69 110 LEU A N 1
ATOM 860 C CA . LEU A 1 110 ? 2.024 2.303 -1.564 1.00 97.69 110 LEU A CA 1
ATOM 861 C C . LEU A 1 110 ? 1.597 2.935 -0.232 1.00 97.69 110 LEU A C 1
ATOM 863 O O . LEU A 1 110 ? 0.842 2.326 0.527 1.00 97.69 110 LEU A O 1
ATOM 867 N N . ARG A 1 111 ? 1.969 4.200 0.013 1.00 94.75 111 ARG A N 1
ATOM 868 C CA . ARG A 1 111 ? 1.522 4.946 1.204 1.00 94.75 111 ARG A CA 1
ATOM 869 C C . ARG A 1 111 ? -0.001 5.076 1.264 1.00 94.75 111 ARG A C 1
ATOM 871 O O . ARG A 1 111 ? -0.588 5.026 2.350 1.00 94.75 111 ARG A O 1
ATOM 878 N N . GLN A 1 112 ? -0.650 5.265 0.115 1.00 95.19 112 GLN A N 1
ATOM 879 C CA . GLN A 1 112 ? -2.106 5.316 0.033 1.00 95.19 112 GLN A CA 1
ATOM 880 C C . GLN A 1 112 ? -2.732 3.978 0.458 1.00 95.19 112 GLN A C 1
ATOM 882 O O . GLN A 1 112 ? -3.612 3.990 1.316 1.00 95.19 112 GLN A O 1
ATOM 887 N N . ILE A 1 113 ? -2.240 2.845 -0.055 1.00 95.06 113 ILE A N 1
ATOM 888 C CA . ILE A 1 113 ? -2.725 1.498 0.304 1.00 95.06 113 ILE A CA 1
ATOM 889 C C . ILE A 1 113 ? -2.587 1.243 1.810 1.00 95.06 113 ILE A C 1
ATOM 891 O O . ILE A 1 113 ? -3.549 0.836 2.464 1.00 95.06 113 ILE A O 1
ATOM 895 N N . GLU A 1 114 ? -1.423 1.540 2.394 1.00 93.75 114 GLU A N 1
ATOM 896 C CA . GLU A 1 114 ? -1.214 1.388 3.839 1.00 93.75 114 GLU A CA 1
ATOM 897 C C . GLU A 1 114 ? -2.177 2.254 4.658 1.00 93.75 114 GLU A C 1
ATOM 899 O O . GLU A 1 114 ? -2.702 1.825 5.690 1.00 93.75 114 GLU A O 1
ATOM 904 N N . THR A 1 115 ? -2.401 3.493 4.214 1.00 92.19 115 THR A N 1
ATOM 905 C CA . THR A 1 115 ? -3.305 4.428 4.887 1.00 92.19 115 THR A CA 1
ATOM 906 C C . THR A 1 115 ? -4.737 3.917 4.828 1.00 92.19 115 THR A C 1
ATOM 908 O O . THR A 1 115 ? -5.413 3.891 5.856 1.00 92.19 115 THR A O 1
ATOM 911 N N . GLU A 1 116 ? -5.191 3.467 3.658 1.00 91.56 116 GLU A N 1
ATOM 912 C CA . GLU A 1 116 ? -6.523 2.892 3.469 1.00 91.56 116 GLU A CA 1
ATOM 913 C C . GLU A 1 116 ? -6.734 1.674 4.376 1.00 91.56 116 GLU A C 1
ATOM 915 O O . GLU A 1 116 ? -7.739 1.618 5.087 1.00 91.56 116 GLU A O 1
ATOM 920 N N . HIS A 1 117 ? -5.762 0.760 4.451 1.00 91.25 117 HIS A N 1
ATOM 921 C CA . HIS A 1 117 ? -5.845 -0.402 5.336 1.00 91.25 117 HIS A CA 1
ATOM 922 C C . HIS A 1 117 ? -5.909 -0.005 6.819 1.00 91.25 117 HIS A C 1
ATOM 924 O O . HIS A 1 117 ? -6.752 -0.501 7.566 1.00 91.25 117 HIS A O 1
ATOM 930 N N . LYS A 1 118 ? -5.082 0.953 7.259 1.00 91.38 118 LYS A N 1
ATOM 931 C CA . LYS A 1 118 ? -5.126 1.469 8.640 1.00 91.38 118 LYS A CA 1
ATOM 932 C C . LYS A 1 118 ? -6.475 2.112 8.971 1.00 91.38 118 LYS A C 1
ATOM 934 O O . LYS A 1 118 ? -6.982 1.922 10.076 1.00 91.38 118 LYS A O 1
ATOM 939 N N . GLN A 1 119 ? -7.087 2.839 8.032 1.00 91.31 119 GLN A N 1
ATOM 940 C CA . GLN A 1 119 ? -8.427 3.403 8.236 1.00 91.31 119 GLN A CA 1
ATOM 941 C C . GLN A 1 119 ? -9.508 2.318 8.299 1.00 91.31 119 GLN A C 1
ATOM 943 O O . GLN A 1 119 ? -10.396 2.398 9.149 1.00 91.31 119 GLN A O 1
ATOM 948 N N . GLN A 1 120 ? -9.424 1.289 7.453 1.00 91.31 120 GLN A N 1
ATOM 949 C CA . GLN A 1 120 ? -10.344 0.149 7.492 1.00 91.31 120 GLN A CA 1
ATOM 950 C C . GLN A 1 120 ? -10.233 -0.614 8.816 1.00 91.31 120 GLN A C 1
ATOM 952 O O . GLN A 1 120 ? -11.251 -0.863 9.460 1.00 91.31 120 GLN A O 1
ATOM 957 N N . HIS A 1 121 ? -9.012 -0.896 9.277 1.00 93.00 121 HIS A N 1
ATOM 958 C CA . HIS A 1 121 ? -8.770 -1.550 10.563 1.00 93.00 121 HIS A CA 1
ATOM 959 C C . HIS A 1 121 ? -9.307 -0.702 11.726 1.00 93.00 121 HIS A C 1
ATOM 961 O O . HIS A 1 121 ? -10.028 -1.202 12.587 1.00 93.00 121 HIS A O 1
ATOM 967 N N . LYS A 1 122 ? -9.067 0.614 11.707 1.00 93.19 122 LYS A N 1
ATOM 968 C CA . LYS A 1 122 ? -9.635 1.536 12.699 1.00 93.19 122 LYS A CA 1
ATOM 969 C C . LYS A 1 122 ? -11.163 1.466 12.727 1.00 93.19 122 LYS A C 1
ATOM 971 O O . LYS A 1 122 ? -11.752 1.402 13.803 1.00 93.19 122 LYS A O 1
ATOM 976 N N . HIS A 1 123 ? -11.808 1.487 11.562 1.00 94.50 123 HIS A N 1
ATOM 977 C CA . HIS A 1 123 ? -13.263 1.388 11.470 1.00 94.50 123 HIS A CA 1
ATOM 978 C C . HIS A 1 123 ? -13.776 0.039 11.993 1.00 94.50 123 HIS A C 1
ATOM 980 O O . HIS A 1 123 ? -14.764 0.004 12.724 1.00 94.50 123 HIS A O 1
ATOM 986 N N . HIS A 1 124 ? -13.079 -1.053 11.679 1.00 94.25 124 HIS A N 1
ATOM 987 C CA . HIS A 1 124 ? -13.407 -2.386 12.170 1.00 94.25 124 HIS A CA 1
ATOM 988 C C . HIS A 1 124 ? -13.352 -2.471 13.702 1.00 94.25 124 HIS A C 1
ATOM 990 O O . HIS A 1 124 ? -14.328 -2.899 14.315 1.00 94.25 124 HIS A O 1
ATOM 996 N N . LEU A 1 125 ? -12.277 -1.970 14.322 1.00 95.44 125 LEU A N 1
ATOM 997 C CA . LEU A 1 125 ? -12.137 -1.928 15.783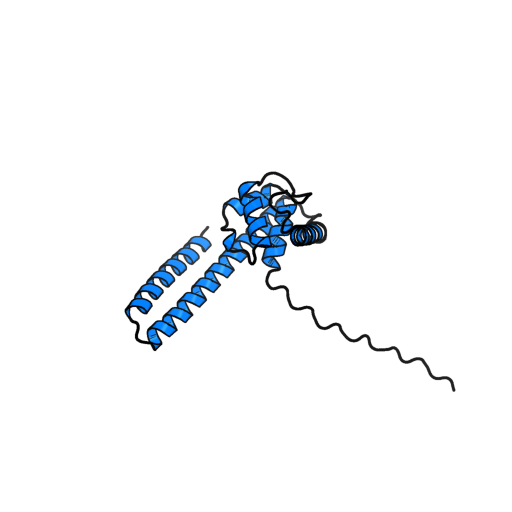 1.00 95.44 125 LEU A CA 1
ATOM 998 C C . LEU A 1 125 ? -13.237 -1.094 16.447 1.00 95.44 125 LEU A C 1
ATOM 1000 O O . LEU A 1 125 ? -13.765 -1.489 17.481 1.00 95.44 125 LEU A O 1
ATOM 1004 N N . ILE A 1 126 ? -13.624 0.040 15.850 1.00 95.81 126 ILE A N 1
ATOM 1005 C CA . ILE A 1 126 ? -14.733 0.868 16.357 1.00 95.81 126 ILE A CA 1
ATOM 1006 C C . ILE A 1 126 ? -16.058 0.098 16.306 1.00 95.81 126 ILE A C 1
ATOM 1008 O O . ILE A 1 126 ? -16.841 0.162 17.252 1.00 95.81 126 ILE A O 1
ATOM 1012 N N . THR A 1 127 ? -16.316 -0.625 15.218 1.00 96.62 127 THR A N 1
ATOM 1013 C CA . THR A 1 127 ? -17.533 -1.433 15.076 1.00 96.62 127 THR A CA 1
ATOM 1014 C C . THR A 1 127 ? -17.563 -2.576 16.088 1.00 96.62 127 THR A C 1
ATOM 1016 O O . THR A 1 127 ? -18.574 -2.752 16.763 1.00 96.62 127 THR A O 1
ATOM 1019 N N . GLN A 1 128 ? -16.452 -3.297 16.264 1.00 95.50 128 GLN A N 1
ATOM 1020 C CA . GLN A 1 128 ? -16.341 -4.351 17.277 1.00 95.50 128 GLN A CA 1
ATOM 1021 C C . GLN A 1 128 ? -16.492 -3.803 18.699 1.00 95.50 128 GLN A C 1
ATOM 1023 O O . GLN A 1 128 ? -17.140 -4.428 19.532 1.00 95.50 128 GLN A O 1
ATOM 1028 N N . LEU A 1 129 ? -15.932 -2.621 18.977 1.00 96.25 129 LEU A N 1
ATOM 1029 C CA . LEU A 1 129 ? -16.042 -1.990 20.290 1.00 96.25 129 LEU A CA 1
ATOM 1030 C C . LEU A 1 129 ? -17.502 -1.685 20.630 1.00 96.25 129 LEU A C 1
ATOM 1032 O O . LEU A 1 129 ? -17.943 -2.016 21.725 1.00 96.25 129 LEU A O 1
ATOM 1036 N N . ARG A 1 130 ? -18.263 -1.124 19.682 1.00 95.50 130 ARG A N 1
ATOM 1037 C CA . ARG A 1 130 ? -19.700 -0.866 19.869 1.00 95.50 130 ARG A CA 1
ATOM 1038 C C . ARG A 1 130 ? -20.472 -2.154 20.146 1.00 95.50 130 ARG A C 1
ATOM 1040 O O . ARG A 1 130 ? -21.269 -2.190 21.071 1.00 95.50 130 ARG A O 1
ATOM 1047 N N . GLN A 1 131 ? -20.181 -3.226 19.409 1.00 96.38 131 GLN A N 1
ATOM 1048 C CA . GLN A 1 131 ? -20.809 -4.536 19.628 1.00 96.38 131 GLN A CA 1
ATOM 1049 C C . GLN A 1 131 ? -20.479 -5.121 21.012 1.00 96.38 131 GLN A C 1
ATOM 1051 O O . GLN A 1 131 ? -21.353 -5.681 21.675 1.00 96.38 131 GLN A O 1
ATOM 1056 N N . ALA A 1 132 ? -19.234 -4.977 21.478 1.00 96.31 132 ALA A N 1
ATOM 1057 C CA . ALA A 1 132 ? -18.828 -5.403 22.818 1.00 96.31 132 ALA A CA 1
ATOM 1058 C C . ALA A 1 132 ? -19.531 -4.583 23.917 1.00 96.31 132 ALA A C 1
ATOM 1060 O O . ALA A 1 132 ? -19.988 -5.138 24.912 1.00 96.31 132 ALA A O 1
ATOM 1061 N N . GLU A 1 133 ? -19.673 -3.270 23.723 1.00 94.94 133 GLU A N 1
ATOM 1062 C CA . GLU A 1 133 ? -20.401 -2.391 24.647 1.00 94.94 133 GLU A CA 1
ATOM 1063 C C . GLU A 1 133 ? -21.901 -2.728 24.700 1.00 94.94 133 GLU A C 1
ATOM 1065 O O . GLU A 1 133 ? -22.460 -2.845 25.788 1.00 94.94 133 GLU A O 1
ATOM 1070 N N . GLU A 1 134 ? -22.539 -2.945 23.547 1.00 96.75 134 GLU A N 1
ATOM 1071 C CA . GLU A 1 134 ? -23.957 -3.318 23.436 1.00 96.75 134 GLU A CA 1
ATOM 1072 C C . GLU A 1 134 ? -24.263 -4.687 24.062 1.00 96.75 134 GLU A C 1
ATOM 1074 O O . GLU A 1 134 ? -25.336 -4.884 24.632 1.00 96.75 134 GLU A O 1
ATOM 1079 N N . SER A 1 135 ? -23.318 -5.627 23.990 1.00 96.44 135 SER A N 1
ATOM 1080 C CA . SER A 1 135 ? -23.437 -6.959 24.602 1.00 96.44 135 SER A CA 1
ATOM 1081 C C . SER A 1 135 ? -23.021 -7.006 26.078 1.00 96.44 135 SER A C 1
ATOM 1083 O O . SER A 1 135 ? -23.176 -8.044 26.721 1.00 96.44 135 SER A O 1
ATOM 1085 N N . GLY A 1 136 ? -22.516 -5.900 26.636 1.00 96.56 136 GLY A N 1
ATOM 1086 C CA . GLY A 1 136 ? -22.031 -5.834 28.016 1.00 96.56 136 GLY A CA 1
ATOM 1087 C C . GLY A 1 136 ? -20.691 -6.544 28.256 1.00 96.56 136 GLY A C 1
ATOM 1088 O O . GLY A 1 136 ? -20.288 -6.702 29.411 1.00 96.56 136 GLY A O 1
ATOM 1089 N N . ASP A 1 137 ? -19.972 -6.948 27.202 1.00 96.56 137 ASP A N 1
ATOM 1090 C CA . ASP A 1 137 ? -18.646 -7.563 27.307 1.00 96.56 137 ASP A CA 1
ATOM 1091 C C . ASP A 1 137 ? -17.572 -6.502 27.586 1.00 96.56 137 ASP A C 1
ATOM 1093 O O . ASP A 1 137 ? -16.847 -6.004 26.717 1.00 96.56 137 ASP A O 1
ATOM 1097 N N . THR A 1 138 ? -17.474 -6.141 28.863 1.00 94.00 138 THR A N 1
ATOM 1098 C CA . THR A 1 138 ? -16.531 -5.130 29.354 1.00 94.00 138 THR A CA 1
ATOM 1099 C C . THR A 1 138 ? -15.063 -5.504 29.139 1.00 94.00 138 THR A C 1
ATOM 1101 O O . THR A 1 138 ? -14.231 -4.606 28.979 1.00 94.00 138 THR A O 1
ATOM 1104 N N . THR A 1 139 ? -14.732 -6.799 29.092 1.00 96.19 139 THR A N 1
ATOM 1105 C CA . THR A 1 139 ? -13.352 -7.269 28.905 1.00 96.19 139 THR A CA 1
ATOM 1106 C C . THR A 1 139 ? -12.936 -7.120 27.446 1.00 96.19 139 THR A C 1
ATOM 1108 O O . THR A 1 139 ? -11.889 -6.527 27.168 1.00 96.19 139 THR A O 1
ATOM 1111 N N . ALA A 1 140 ? -13.783 -7.553 26.507 1.00 94.62 140 ALA A N 1
ATOM 1112 C CA . ALA A 1 140 ? -13.548 -7.329 25.083 1.00 94.62 140 ALA A CA 1
ATOM 1113 C C . ALA A 1 140 ? -13.494 -5.829 24.752 1.00 94.62 140 ALA A C 1
ATOM 1115 O O . ALA A 1 140 ? -12.586 -5.379 24.050 1.00 94.62 140 ALA A O 1
ATOM 1116 N N . ALA A 1 141 ? -14.398 -5.027 25.325 1.00 95.62 141 ALA A N 1
ATOM 1117 C CA . ALA A 1 141 ? -14.404 -3.581 25.122 1.00 95.62 141 ALA A CA 1
ATOM 1118 C C . ALA A 1 141 ? -13.105 -2.908 25.612 1.00 95.62 141 ALA A C 1
ATOM 1120 O O . ALA A 1 141 ? -12.588 -2.001 24.959 1.00 95.62 141 ALA A O 1
ATOM 1121 N N . ALA A 1 142 ? -12.541 -3.337 26.747 1.00 95.88 142 ALA A N 1
ATOM 1122 C CA . ALA A 1 142 ? -11.262 -2.815 27.233 1.00 95.88 142 ALA A CA 1
ATOM 1123 C C . ALA A 1 142 ? -10.097 -3.165 26.288 1.00 95.88 142 ALA A C 1
ATOM 1125 O O . ALA A 1 142 ? -9.308 -2.284 25.939 1.00 95.88 142 ALA A O 1
ATOM 1126 N N . ALA A 1 143 ? -10.028 -4.415 25.818 1.00 96.06 143 ALA A N 1
ATOM 1127 C CA . ALA A 1 143 ? -8.992 -4.861 24.885 1.00 96.06 143 ALA A CA 1
ATOM 1128 C C . ALA A 1 143 ? -9.050 -4.107 23.543 1.00 96.06 143 ALA A C 1
ATOM 1130 O O . ALA A 1 143 ? -8.023 -3.644 23.042 1.00 96.06 143 ALA A O 1
ATOM 1131 N N . LEU A 1 144 ? -10.250 -3.918 22.987 1.00 96.50 144 LEU A N 1
ATOM 1132 C CA . LEU A 1 144 ? -10.459 -3.197 21.728 1.00 96.50 144 LEU A CA 1
ATOM 1133 C C . LEU A 1 144 ? -10.077 -1.713 21.830 1.00 96.50 144 LEU A C 1
ATOM 1135 O O . LEU A 1 144 ? -9.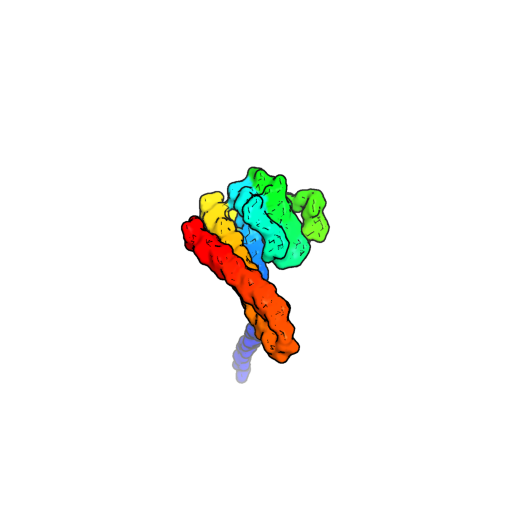501 -1.161 20.891 1.00 96.50 144 LEU A O 1
ATOM 1139 N N . ARG A 1 145 ? -10.330 -1.062 22.977 1.00 95.12 145 ARG A N 1
ATOM 1140 C CA . ARG A 1 145 ? -9.879 0.323 23.219 1.00 95.12 145 ARG A CA 1
ATOM 1141 C C . ARG A 1 145 ? -8.358 0.436 23.228 1.00 95.12 145 ARG A C 1
ATOM 1143 O O . ARG A 1 145 ? -7.826 1.393 22.665 1.00 95.12 145 ARG A O 1
ATOM 1150 N N . GLU A 1 146 ? -7.658 -0.527 23.824 1.00 96.25 146 GLU A N 1
ATOM 1151 C CA . GLU A 1 146 ? -6.193 -0.530 23.817 1.00 96.25 146 GLU A CA 1
ATOM 1152 C C . GLU A 1 146 ? -5.646 -0.710 22.395 1.00 96.25 146 GLU A C 1
ATOM 1154 O O . GLU A 1 146 ? -4.815 0.086 21.954 1.00 96.25 146 GLU A O 1
ATOM 1159 N N . GLN A 1 147 ? -6.179 -1.671 21.632 1.00 94.62 147 GLN A N 1
ATOM 1160 C CA . GLN A 1 147 ? -5.805 -1.870 20.226 1.00 94.62 147 GLN A CA 1
ATOM 1161 C C . GLN A 1 147 ? -6.044 -0.607 19.385 1.00 94.62 147 GLN A C 1
ATOM 1163 O O . GLN A 1 147 ? -5.171 -0.184 18.623 1.00 94.62 147 GLN A O 1
ATOM 1168 N N . LEU A 1 148 ? -7.190 0.057 19.573 1.00 94.44 148 LEU A N 1
ATOM 1169 C CA . LEU A 1 148 ? -7.516 1.302 18.881 1.00 94.44 148 LEU A CA 1
ATOM 1170 C C . LEU A 1 148 ? -6.535 2.432 19.237 1.00 94.44 148 LEU A C 1
ATOM 1172 O O . LEU A 1 148 ? -6.089 3.164 18.351 1.00 94.44 148 LEU A O 1
ATOM 1176 N N . ASN A 1 149 ? -6.163 2.565 20.512 1.00 94.44 149 ASN A N 1
ATOM 1177 C CA . ASN A 1 149 ? -5.194 3.565 20.961 1.00 94.44 149 ASN A CA 1
ATOM 1178 C C . ASN A 1 149 ? -3.798 3.326 20.374 1.00 94.44 149 ASN A C 1
ATOM 1180 O O . ASN A 1 149 ? -3.127 4.289 19.992 1.00 94.44 149 ASN A O 1
ATOM 1184 N N . GLN A 1 150 ? -3.358 2.068 20.283 1.00 94.12 150 GLN A N 1
ATOM 1185 C CA . GLN A 1 150 ? -2.088 1.730 19.639 1.00 94.12 150 GLN A CA 1
ATOM 1186 C C . GLN A 1 150 ? -2.117 2.072 18.149 1.00 94.12 150 GLN A C 1
ATOM 1188 O O . GLN A 1 150 ? -1.246 2.807 17.679 1.00 94.12 150 GLN A O 1
ATOM 1193 N N . LEU A 1 151 ? -3.179 1.683 17.439 1.00 92.19 151 LEU A N 1
ATOM 1194 C CA . 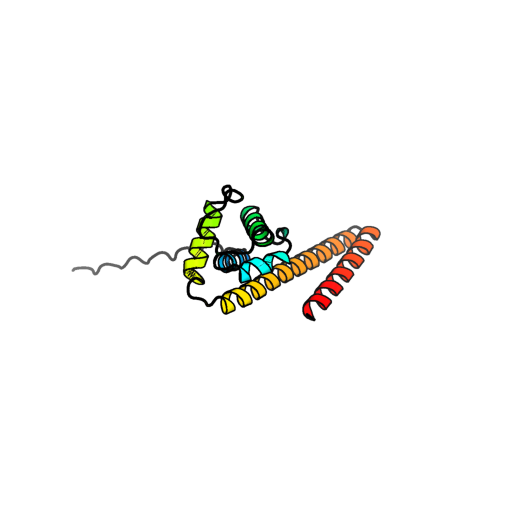LEU A 1 151 ? -3.348 2.013 16.024 1.00 92.19 151 LEU A CA 1
ATOM 1195 C C . LEU A 1 151 ? -3.362 3.534 15.777 1.00 92.19 151 LEU A C 1
ATOM 1197 O O . LEU A 1 151 ? -2.732 4.024 14.839 1.00 92.19 151 LEU A O 1
ATOM 1201 N N . ILE A 1 152 ? -4.019 4.321 16.637 1.00 90.31 152 ILE A N 1
ATOM 1202 C CA . ILE A 1 152 ? -4.010 5.793 16.543 1.00 90.31 152 ILE A CA 1
ATOM 1203 C C . ILE A 1 152 ? -2.589 6.353 16.706 1.00 90.31 152 ILE A C 1
ATOM 1205 O O . ILE A 1 152 ? -2.192 7.246 15.951 1.00 90.31 152 ILE A O 1
ATOM 1209 N N . LYS A 1 153 ? -1.802 5.830 17.656 1.00 91.19 153 LYS A N 1
ATOM 1210 C CA . LYS A 1 153 ? -0.401 6.238 17.846 1.00 91.19 153 LYS A CA 1
ATOM 1211 C C . LYS A 1 153 ? 0.449 5.884 16.627 1.00 91.19 153 LYS A C 1
ATOM 1213 O O . LYS A 1 153 ? 1.266 6.704 16.213 1.00 91.19 153 LYS A O 1
ATOM 1218 N N . GLU A 1 154 ? 0.260 4.707 16.038 1.00 87.31 154 GLU A N 1
ATOM 1219 C CA . GLU A 1 154 ? 0.962 4.282 14.821 1.00 87.31 154 GLU A CA 1
ATOM 1220 C C . GLU A 1 154 ? 0.648 5.185 13.626 1.00 87.31 154 GLU A C 1
ATOM 1222 O O . GLU A 1 154 ? 1.570 5.664 12.964 1.00 87.31 154 GLU A O 1
ATOM 1227 N N . ILE A 1 155 ? -0.632 5.493 13.391 1.00 85.38 155 ILE A N 1
ATOM 1228 C CA . ILE A 1 155 ? -1.061 6.420 12.332 1.00 85.38 155 ILE A CA 1
ATOM 1229 C C . ILE A 1 155 ? -0.437 7.807 12.552 1.00 85.38 155 ILE A C 1
ATOM 1231 O O . ILE A 1 155 ? 0.126 8.395 11.628 1.00 85.38 155 ILE A O 1
ATOM 1235 N N . ALA A 1 156 ? -0.472 8.323 13.785 1.00 83.69 156 ALA A N 1
ATOM 1236 C CA . ALA A 1 156 ? 0.101 9.628 14.113 1.00 83.69 156 ALA A CA 1
ATOM 1237 C C . ALA A 1 156 ? 1.630 9.677 13.938 1.00 83.69 156 ALA A C 1
ATOM 1239 O O . ALA A 1 156 ? 2.170 10.716 13.560 1.00 83.69 156 ALA A O 1
ATOM 1240 N N . ARG A 1 157 ? 2.338 8.571 14.204 1.00 80.94 157 ARG A N 1
ATOM 1241 C CA . ARG A 1 157 ? 3.791 8.448 13.991 1.00 80.94 157 ARG A CA 1
ATOM 1242 C C . ARG A 1 157 ? 4.144 8.333 12.508 1.00 80.94 157 ARG A C 1
ATOM 1244 O O . ARG A 1 157 ? 5.099 8.971 12.077 1.00 80.94 157 ARG A O 1
ATOM 1251 N N . GLY A 1 158 ? 3.372 7.567 11.736 1.00 70.62 158 GLY A N 1
ATOM 1252 C CA . GLY A 1 158 ? 3.571 7.395 10.293 1.00 70.62 158 GLY A CA 1
ATOM 1253 C C . GLY A 1 158 ? 3.354 8.677 9.484 1.00 70.62 158 GLY A C 1
ATOM 1254 O O . GLY A 1 158 ? 3.984 8.859 8.451 1.00 70.62 158 GLY A O 1
ATOM 1255 N N . ASN A 1 159 ? 2.531 9.606 9.975 1.00 60.97 159 ASN A N 1
ATOM 1256 C CA . ASN A 1 159 ? 2.326 10.908 9.333 1.00 60.97 159 ASN A CA 1
ATOM 1257 C C . ASN A 1 159 ? 3.455 11.927 9.576 1.00 60.97 159 ASN A C 1
ATOM 1259 O O . ASN A 1 159 ? 3.449 12.976 8.939 1.00 60.97 159 ASN A O 1
ATOM 1263 N N . ARG A 1 160 ? 4.395 11.658 10.495 1.00 58.09 160 ARG A N 1
ATOM 1264 C CA . ARG A 1 160 ? 5.525 12.559 10.815 1.00 58.09 160 ARG A CA 1
ATOM 1265 C C . ARG A 1 160 ? 6.831 12.201 10.099 1.00 58.09 160 ARG A C 1
ATOM 1267 O O . ARG A 1 160 ? 7.818 12.904 10.292 1.00 58.09 160 ARG A O 1
ATOM 1274 N N . ARG A 1 161 ? 6.849 11.095 9.358 1.00 47.59 161 ARG A N 1
ATOM 1275 C CA . ARG A 1 161 ? 7.959 10.671 8.499 1.00 47.59 161 ARG A CA 1
ATOM 1276 C C . ARG A 1 161 ? 7.622 11.001 7.050 1.00 47.59 161 ARG A C 1
ATOM 1278 O O . ARG A 1 161 ? 8.584 11.300 6.320 1.00 47.59 161 ARG A O 1
#

Radius of gyration: 22.26 Å; chains: 1; bounding box: 59×32×80 Å

pLDDT: mean 89.77, std 13.91, range [47.16, 98.56]

Secondary structure (DSSP, 8-state):
--PPPPPPP--PPPPPP--TTHHHHHHHHHHTS-HHHHHGGGGS-GGGSSSHHHHHHHHHHHHHTTS---S--GGGGGGHHHHHHHHHHHHHHHTTS-HHHHHHHHHHHHHHHHHHHHHHHHHHHHHHHHHHHHTT-HHHHHHHHHHHHHHHHHHHHHTT-